Protein AF-A0A1M6DW42-F1 (afdb_monomer)

pLDDT: mean 76.41, std 16.74, range [31.5, 93.94]

Foldseek 3Di:
DDPDDDPVVVVVVVVVVVVVCVLPDP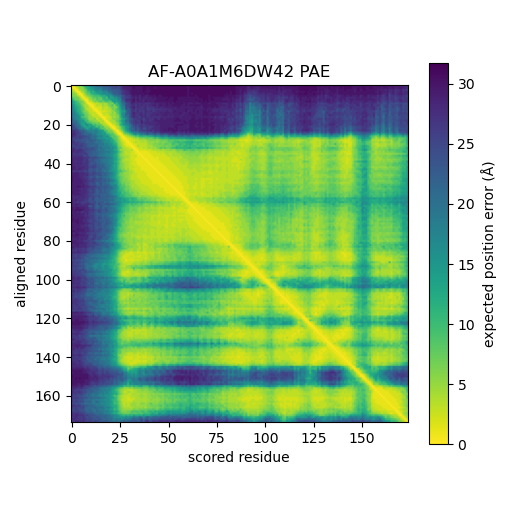WAWFFAPCLVVQLVVVVVVLVVVVVVLVVVCVVDDPVVNVVSVVVNVVVVVLVVLLCSNQAWTWTDDLFWIDTHDPPDPPTAGLQQWDDWAHSDQFQQGWIWIWGDDPNDTDIHIGGGHDPPDDDRPDRPPVVVVSVVSSVVVNVVVD

Solvent-accessible surface area (backbone atoms only — not comparable to full-atom values): 9964 Å² total; per-residue (Å²): 134,91,90,80,87,69,71,67,61,53,57,51,51,50,49,49,52,49,57,58,54,66,66,53,75,69,64,45,69,48,28,31,89,55,45,66,57,52,40,51,54,51,52,51,53,50,52,55,51,49,53,51,53,56,57,48,50,76,75,49,56,74,72,57,33,53,52,53,51,49,54,50,53,51,51,53,51,53,52,61,67,40,31,57,94,58,53,41,42,36,29,36,41,102,62,29,36,32,52,56,48,99,86,43,87,47,67,42,48,35,68,38,49,78,46,79,45,68,53,53,94,46,71,76,41,33,32,36,37,35,30,54,56,94,94,37,86,44,80,46,29,23,33,48,58,61,78,86,88,72,65,85,78,63,72,54,67,70,56,55,51,50,55,52,49,33,52,52,46,49,60,75,74,110

Structure (mmCIF, N/CA/C/O backbone):
data_AF-A0A1M6DW42-F1
#
_entry.id   AF-A0A1M6DW42-F1
#
loop_
_atom_site.group_PDB
_atom_site.id
_atom_site.type_symbol
_atom_site.label_atom_id
_atom_site.label_alt_id
_atom_site.label_comp_id
_atom_site.label_asym_id
_atom_site.label_entity_id
_atom_site.label_seq_id
_atom_site.pdbx_PDB_ins_code
_atom_site.Cartn_x
_atom_site.Cartn_y
_atom_site.Cartn_z
_atom_site.occupancy
_atom_site.B_iso_or_equiv
_atom_site.auth_seq_id
_atom_site.auth_comp_id
_atom_site.auth_asym_id
_atom_site.auth_atom_id
_atom_site.pdbx_PDB_model_num
ATOM 1 N N . MET A 1 1 ? -23.664 12.150 67.716 1.00 42.06 1 MET A N 1
ATOM 2 C CA . MET A 1 1 ? -24.404 12.111 66.434 1.00 42.06 1 MET A CA 1
ATOM 3 C C . MET A 1 1 ? -23.393 12.206 65.287 1.00 42.06 1 MET A C 1
ATOM 5 O O . MET A 1 1 ? -22.723 13.220 65.139 1.00 42.06 1 MET A O 1
ATOM 9 N N . LEU A 1 2 ? -23.161 11.087 64.595 1.00 39.38 2 LEU A N 1
ATOM 10 C CA . LEU A 1 2 ? -22.031 10.837 63.689 1.00 39.38 2 LEU A CA 1
ATOM 11 C C . LEU A 1 2 ? -22.132 11.636 62.378 1.00 39.38 2 LEU A C 1
ATOM 13 O O . LEU A 1 2 ? -22.936 11.320 61.508 1.00 39.38 2 LEU A O 1
ATOM 17 N N . LYS A 1 3 ? -21.260 12.634 62.199 1.00 43.81 3 LYS A N 1
ATOM 18 C CA . LYS A 1 3 ? -21.094 13.384 60.942 1.00 43.81 3 LYS A CA 1
ATOM 19 C C . LYS A 1 3 ? -19.840 12.892 60.207 1.00 43.81 3 LYS A C 1
ATOM 21 O O . LYS A 1 3 ? -18.837 13.589 60.114 1.00 43.81 3 LYS A O 1
ATOM 26 N N . LYS A 1 4 ? -19.872 11.653 59.710 1.00 49.22 4 LYS A N 1
ATOM 27 C CA . LYS A 1 4 ? -18.827 11.074 58.844 1.00 49.22 4 LYS A CA 1
ATOM 28 C C . LYS A 1 4 ? -19.474 10.173 57.791 1.00 49.22 4 LYS A C 1
ATOM 30 O O . LYS A 1 4 ? -19.650 8.997 58.050 1.00 49.22 4 LYS A O 1
ATOM 35 N N . SER A 1 5 ? -19.813 10.715 56.618 1.00 46.09 5 SER A N 1
ATOM 36 C CA . SER A 1 5 ? -19.854 9.956 55.349 1.00 46.09 5 SER A CA 1
ATOM 37 C C . SER A 1 5 ? -20.207 10.872 54.167 1.00 46.09 5 SER A C 1
ATOM 39 O O . SER A 1 5 ? -21.342 10.926 53.711 1.00 46.09 5 SER A O 1
ATOM 41 N N . LYS A 1 6 ? -19.245 11.665 53.680 1.00 49.03 6 LYS A N 1
ATOM 42 C CA . LYS A 1 6 ? -19.350 12.321 52.353 1.00 49.03 6 LYS A CA 1
ATOM 43 C C . LYS A 1 6 ? -18.058 12.277 51.527 1.00 49.03 6 LYS A C 1
ATOM 45 O O . LYS A 1 6 ? -18.100 12.545 50.334 1.00 49.03 6 LYS A O 1
ATOM 50 N N . LYS A 1 7 ? -16.919 11.882 52.116 1.00 49.44 7 LYS A N 1
ATOM 51 C CA . LYS A 1 7 ? -15.632 11.788 51.399 1.00 49.44 7 LYS A CA 1
ATOM 52 C C . LYS A 1 7 ? -15.474 10.506 50.560 1.00 49.44 7 LYS A C 1
ATOM 54 O O . LYS A 1 7 ? -14.769 10.543 49.561 1.00 49.44 7 LYS A O 1
ATOM 59 N N . GLY A 1 8 ? -16.161 9.410 50.909 1.00 46.94 8 GLY A N 1
ATOM 60 C CA . GLY A 1 8 ? -16.061 8.130 50.185 1.00 46.94 8 GLY A CA 1
ATOM 61 C C . GLY A 1 8 ? -16.702 8.144 48.791 1.00 46.94 8 GLY A C 1
ATOM 62 O O . GLY A 1 8 ? -16.108 7.655 47.835 1.00 46.94 8 GLY A O 1
ATOM 63 N N . ASN A 1 9 ? -17.866 8.786 48.641 1.00 51.72 9 ASN A N 1
ATOM 64 C CA . ASN A 1 9 ? -18.572 8.832 47.354 1.00 51.72 9 ASN A CA 1
ATOM 65 C C . ASN A 1 9 ? -17.904 9.750 46.326 1.00 51.72 9 ASN A C 1
ATOM 67 O O . ASN A 1 9 ? -17.965 9.458 45.137 1.00 51.72 9 ASN A O 1
ATOM 71 N N . PHE A 1 10 ? -17.225 10.819 46.754 1.00 53.88 10 PHE A N 1
ATOM 72 C CA . PHE A 1 10 ? -16.537 11.713 45.820 1.00 53.88 10 PHE A CA 1
ATOM 73 C C . PHE A 1 10 ? -15.335 11.026 45.163 1.00 53.88 10 PHE A C 1
ATOM 75 O O . PHE A 1 10 ? -15.146 11.142 43.958 1.00 53.88 10 PHE A O 1
ATOM 82 N N . PHE A 1 11 ? -14.571 10.235 45.924 1.00 53.12 11 PHE A N 1
ATOM 83 C CA . PHE A 1 11 ? -13.454 9.456 45.381 1.00 53.12 11 PHE A CA 1
ATOM 84 C C . PHE A 1 11 ? -13.917 8.350 44.429 1.00 53.12 11 PHE A C 1
ATOM 86 O O . PHE A 1 11 ? -13.243 8.079 43.437 1.00 53.12 11 PHE A O 1
ATOM 93 N N . LEU A 1 12 ? -15.073 7.736 44.700 1.00 54.59 12 LEU A N 1
ATOM 94 C CA . LEU A 1 12 ? -15.659 6.730 43.817 1.00 54.59 12 LEU A CA 1
ATOM 95 C C . LEU A 1 12 ? -16.148 7.356 42.506 1.00 54.59 12 LEU A C 1
ATOM 97 O O . LEU A 1 12 ? -15.822 6.851 41.438 1.00 54.59 12 LEU A O 1
ATOM 101 N N . TYR A 1 13 ? -16.854 8.488 42.576 1.00 50.25 13 TYR A N 1
ATOM 102 C CA . TYR A 1 13 ? -17.290 9.227 41.390 1.00 50.25 13 TYR A CA 1
ATOM 103 C C . TYR A 1 13 ? -16.111 9.760 40.580 1.00 50.25 13 TYR A C 1
ATOM 105 O O . TYR A 1 13 ? -16.123 9.646 39.362 1.00 50.25 13 TYR A O 1
ATOM 113 N N . TYR A 1 14 ? -15.070 10.280 41.234 1.00 51.59 14 TYR A N 1
ATOM 114 C CA . TYR A 1 14 ? -13.873 10.774 40.557 1.00 51.59 14 TYR A CA 1
ATOM 115 C C . TYR A 1 14 ? -13.095 9.635 39.885 1.00 51.59 14 TYR A C 1
ATOM 117 O O . TYR A 1 14 ? -12.688 9.770 38.736 1.00 51.59 14 TYR A O 1
ATOM 125 N N . ASN A 1 15 ? -12.969 8.473 40.538 1.00 51.62 15 ASN A N 1
ATOM 126 C CA . ASN A 1 15 ? -12.364 7.289 39.923 1.00 51.62 15 ASN A CA 1
ATOM 127 C C . ASN A 1 15 ? -13.215 6.706 38.794 1.00 51.62 15 ASN A C 1
ATOM 129 O O . ASN A 1 15 ? -12.655 6.301 37.786 1.00 51.62 15 ASN A O 1
ATOM 133 N N . ILE A 1 16 ? -14.545 6.672 38.916 1.00 54.72 16 ILE A N 1
ATOM 134 C CA . ILE A 1 16 ? -15.428 6.224 37.830 1.00 54.72 16 ILE A CA 1
ATOM 135 C C . ILE A 1 16 ? -15.355 7.211 36.665 1.00 54.72 16 ILE A C 1
ATOM 137 O O . ILE A 1 16 ? -15.199 6.782 35.529 1.00 54.72 16 ILE A O 1
ATOM 141 N N . TYR A 1 17 ? -15.370 8.517 36.927 1.00 43.59 17 TYR A N 1
ATOM 142 C CA . TYR A 1 17 ? -15.242 9.540 35.895 1.00 43.59 17 TYR A CA 1
ATOM 143 C C . TYR A 1 17 ? -13.879 9.465 35.205 1.00 43.59 17 TYR A C 1
ATOM 145 O O . TYR A 1 17 ? -13.838 9.469 33.984 1.00 43.59 17 TYR A O 1
ATOM 153 N N . ILE A 1 18 ? -12.774 9.286 35.941 1.00 48.59 18 ILE A N 1
ATOM 154 C CA . ILE A 1 18 ? -11.440 9.053 35.364 1.00 48.59 18 ILE A CA 1
ATOM 155 C C . ILE A 1 18 ? -11.382 7.723 34.613 1.00 48.59 18 ILE A C 1
ATOM 157 O O . ILE A 1 18 ? -10.779 7.675 33.551 1.00 48.59 18 ILE A O 1
ATOM 161 N N . LYS A 1 19 ? -12.005 6.646 35.097 1.00 35.81 19 LYS A N 1
ATOM 162 C CA . LYS A 1 19 ? -11.995 5.325 34.441 1.00 35.81 19 LYS A CA 1
ATOM 163 C C . LYS A 1 19 ? -12.862 5.296 33.177 1.00 35.81 19 LYS A C 1
ATOM 165 O O . LYS A 1 19 ? -12.533 4.607 32.216 1.00 35.81 19 LYS A O 1
ATOM 170 N N . VAL A 1 20 ? -13.931 6.090 33.146 1.00 42.69 20 VAL A N 1
ATOM 171 C CA . VAL A 1 20 ? -14.768 6.331 31.962 1.00 42.69 20 VAL A CA 1
ATOM 172 C C . VAL A 1 20 ? -14.066 7.296 30.994 1.00 42.69 20 VAL A C 1
ATOM 174 O O . VAL A 1 20 ? -14.056 7.032 29.796 1.00 42.69 20 VAL A O 1
ATOM 177 N N . ASN A 1 21 ? -13.376 8.335 31.489 1.00 31.50 21 ASN A N 1
ATOM 178 C CA . ASN A 1 21 ? -12.568 9.245 30.664 1.00 31.50 21 ASN A CA 1
ATOM 179 C C . ASN A 1 21 ? -11.252 8.633 30.176 1.00 31.50 21 ASN A C 1
ATOM 181 O O . ASN A 1 21 ? -10.753 9.046 29.147 1.00 31.50 21 ASN A O 1
ATOM 185 N N . THR A 1 22 ? -10.654 7.656 30.847 1.00 38.50 22 THR A N 1
ATOM 186 C CA . THR A 1 22 ? -9.449 6.968 30.333 1.00 38.50 22 THR A CA 1
ATOM 187 C C . THR A 1 22 ? -9.800 5.925 29.279 1.00 38.50 22 THR A C 1
ATOM 189 O O . THR A 1 22 ? -8.942 5.537 28.493 1.00 38.50 22 THR A O 1
ATOM 192 N N . LYS A 1 23 ? -11.086 5.565 29.168 1.00 37.56 23 LYS A N 1
ATOM 193 C CA . LYS A 1 23 ? -11.661 4.916 27.985 1.00 37.56 23 LYS A CA 1
ATOM 194 C C . LYS A 1 23 ? -11.946 5.914 26.843 1.00 37.56 23 LYS A C 1
ATOM 196 O O . LYS A 1 23 ? -12.562 5.544 25.847 1.00 37.56 23 LYS A O 1
ATOM 201 N N . LEU A 1 24 ? -11.507 7.180 26.948 1.00 41.50 24 LEU A N 1
ATOM 202 C CA . LEU A 1 24 ? -11.436 8.094 25.805 1.00 41.50 24 LEU A CA 1
ATOM 203 C C . LEU A 1 24 ? -10.306 7.672 24.865 1.00 41.50 24 LEU A C 1
ATOM 205 O O . LEU A 1 24 ? -9.131 7.901 25.141 1.00 41.50 24 LEU A O 1
ATOM 209 N N . LYS A 1 25 ? -10.713 7.192 23.687 1.00 51.16 25 LYS A N 1
ATOM 210 C CA . LYS A 1 25 ? -10.255 7.697 22.379 1.00 51.16 25 LYS A CA 1
ATOM 211 C C . LYS A 1 25 ? -8.747 7.937 22.251 1.00 51.16 25 LYS A C 1
ATOM 213 O O . LYS A 1 25 ? -8.321 8.974 21.735 1.00 51.16 25 LYS A O 1
ATOM 218 N N . MET A 1 26 ? -7.914 6.984 22.654 1.00 58.72 26 MET A N 1
ATOM 219 C CA . MET A 1 26 ? -6.517 7.044 22.245 1.00 58.72 26 MET A CA 1
ATOM 220 C C . MET A 1 26 ? -6.448 6.587 20.787 1.00 58.72 26 MET A C 1
ATOM 222 O O . MET A 1 26 ? -6.430 5.397 20.496 1.00 58.72 26 MET A O 1
ATOM 226 N N . ASN A 1 27 ? -6.484 7.550 19.863 1.00 69.31 27 ASN A N 1
ATOM 227 C CA . ASN A 1 27 ? -6.355 7.286 18.433 1.00 69.31 27 ASN A CA 1
ATOM 228 C C . ASN A 1 27 ? -4.969 6.675 18.168 1.00 69.31 27 ASN A C 1
ATOM 230 O O . ASN A 1 27 ? -3.955 7.378 18.186 1.00 69.31 27 ASN A O 1
ATOM 234 N N . ARG A 1 28 ? -4.915 5.364 17.928 1.00 80.06 28 ARG A N 1
ATOM 235 C CA . ARG A 1 28 ? -3.681 4.632 17.642 1.00 80.06 28 ARG A CA 1
ATOM 236 C C . ARG A 1 28 ? -3.292 4.879 16.193 1.00 80.06 28 ARG A C 1
ATOM 238 O O . ARG A 1 28 ? -4.031 4.532 15.275 1.00 80.06 28 ARG A O 1
ATOM 245 N N . LYS A 1 29 ? -2.133 5.500 15.964 1.00 82.75 29 LYS A N 1
ATOM 246 C CA . LYS A 1 29 ? -1.598 5.676 14.609 1.00 82.75 29 LYS A CA 1
ATOM 247 C C . LYS A 1 29 ? -1.048 4.345 14.101 1.00 82.75 29 LYS A C 1
ATOM 249 O O . LYS A 1 29 ? -0.061 3.856 14.648 1.00 82.75 29 LYS A O 1
ATOM 254 N N . ILE A 1 30 ? -1.649 3.805 13.043 1.00 83.19 30 ILE A N 1
ATOM 255 C CA . ILE A 1 30 ? -1.177 2.573 12.388 1.00 83.19 30 ILE A CA 1
ATOM 256 C C . ILE A 1 30 ? -0.338 2.829 11.156 1.00 83.19 30 ILE A C 1
ATOM 258 O O . ILE A 1 30 ? 0.417 1.954 10.753 1.00 83.19 30 ILE A O 1
ATOM 262 N N . SER A 1 31 ? -0.464 4.004 10.546 1.00 83.06 31 SER A N 1
ATOM 263 C CA . SER A 1 31 ? 0.391 4.371 9.426 1.00 83.06 31 SER A CA 1
ATOM 264 C C . SER A 1 31 ? 1.770 4.815 9.904 1.00 83.06 31 SER A C 1
ATOM 266 O O . SER A 1 31 ? 1.868 5.550 10.889 1.00 83.06 31 SER A O 1
ATOM 268 N N . SER A 1 32 ? 2.814 4.476 9.160 1.00 83.75 32 SER A N 1
ATOM 269 C CA . SER A 1 32 ? 4.173 4.937 9.428 1.00 83.75 32 SER A CA 1
ATOM 270 C C . SER A 1 32 ? 4.340 6.451 9.227 1.00 83.75 32 SER A C 1
ATOM 272 O O . SER A 1 32 ? 3.797 7.034 8.284 1.00 83.75 32 SER A O 1
ATOM 274 N N . ASP A 1 33 ? 5.135 7.099 10.081 1.00 82.19 33 ASP A N 1
ATOM 275 C CA . ASP A 1 33 ? 5.512 8.513 9.932 1.00 82.19 33 ASP A CA 1
ATOM 276 C C . ASP A 1 33 ? 6.382 8.753 8.692 1.00 82.19 33 ASP A C 1
ATOM 278 O O . ASP A 1 33 ? 6.312 9.817 8.077 1.00 82.19 33 ASP A O 1
ATOM 282 N N . ILE A 1 34 ? 7.125 7.732 8.254 1.00 82.62 34 ILE A N 1
ATOM 283 C CA . ILE A 1 34 ? 7.990 7.834 7.078 1.00 82.62 34 ILE A CA 1
ATOM 284 C C . ILE A 1 34 ? 7.240 7.652 5.754 1.00 82.62 34 ILE A C 1
ATOM 286 O O . ILE A 1 34 ? 7.875 7.656 4.707 1.00 82.62 34 ILE A O 1
ATOM 290 N N . THR A 1 35 ? 5.906 7.518 5.764 1.00 84.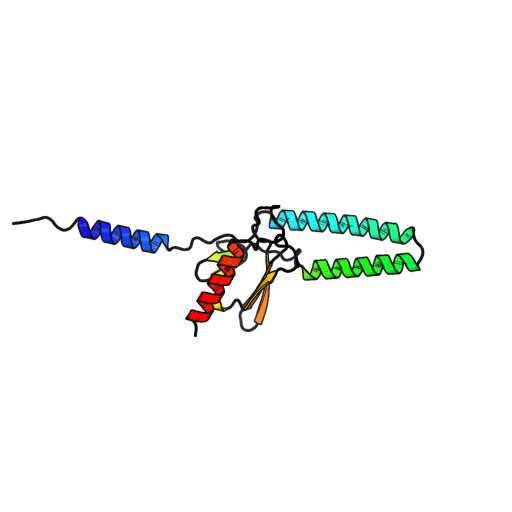38 35 THR A N 1
ATOM 291 C CA . THR A 1 35 ? 5.095 7.260 4.556 1.00 84.38 35 THR A CA 1
ATOM 292 C C . THR A 1 35 ? 5.455 8.202 3.404 1.00 84.38 35 THR A C 1
ATOM 294 O O . THR A 1 35 ? 5.711 7.745 2.294 1.00 84.38 35 THR A O 1
ATOM 297 N N . ARG A 1 36 ? 5.552 9.513 3.665 1.00 83.69 36 ARG A N 1
ATOM 298 C CA . ARG A 1 36 ? 5.889 10.503 2.628 1.00 83.69 36 ARG A CA 1
ATOM 299 C C . ARG A 1 36 ? 7.325 10.345 2.115 1.00 83.69 36 ARG A C 1
ATOM 301 O O . ARG A 1 36 ? 7.556 10.460 0.917 1.00 83.69 36 ARG A O 1
ATOM 308 N N . ILE A 1 37 ? 8.272 10.060 3.009 1.00 85.88 37 ILE A N 1
ATOM 309 C CA . ILE A 1 37 ? 9.682 9.830 2.657 1.00 85.88 37 ILE A CA 1
ATOM 310 C C . ILE A 1 37 ? 9.801 8.566 1.801 1.00 85.88 37 ILE A C 1
ATOM 312 O O . ILE A 1 37 ? 10.442 8.596 0.757 1.00 85.88 37 ILE A O 1
ATOM 316 N N . PHE A 1 38 ? 9.121 7.486 2.192 1.00 85.06 38 PHE A N 1
ATOM 317 C CA . PHE A 1 38 ? 9.063 6.232 1.447 1.00 85.06 38 PHE A CA 1
ATOM 318 C C . PHE A 1 38 ? 8.502 6.434 0.033 1.00 85.06 38 PHE A C 1
ATOM 320 O O . PHE A 1 38 ? 9.100 5.966 -0.933 1.00 85.06 38 PHE A O 1
ATOM 327 N N . GLN A 1 39 ? 7.403 7.186 -0.106 1.00 86.69 39 GLN A N 1
ATOM 328 C CA . GLN A 1 39 ? 6.833 7.521 -1.415 1.00 86.69 39 GLN A CA 1
ATOM 329 C C . GLN A 1 39 ? 7.831 8.255 -2.307 1.00 86.69 39 GLN A C 1
ATOM 331 O O . GLN A 1 39 ? 8.018 7.868 -3.457 1.00 86.69 39 GLN A O 1
ATOM 336 N N . ILE A 1 40 ? 8.483 9.294 -1.780 1.00 86.88 40 ILE A N 1
ATOM 337 C CA . ILE A 1 40 ? 9.464 10.081 -2.536 1.00 86.88 40 ILE A CA 1
ATOM 338 C C . ILE A 1 40 ? 10.654 9.202 -2.929 1.00 86.88 40 ILE A C 1
ATOM 340 O O . ILE A 1 40 ? 11.023 9.167 -4.100 1.00 86.88 40 ILE A O 1
ATOM 344 N N . ALA A 1 41 ? 11.218 8.450 -1.982 1.00 88.19 41 ALA A N 1
ATOM 345 C CA . ALA A 1 41 ? 12.362 7.579 -2.228 1.00 88.19 41 ALA A CA 1
ATOM 346 C C . ALA A 1 41 ? 12.063 6.532 -3.310 1.00 88.19 41 ALA A C 1
ATOM 348 O O . ALA A 1 41 ? 12.888 6.298 -4.194 1.00 88.19 41 ALA A O 1
ATOM 349 N N . LEU A 1 42 ? 10.874 5.926 -3.273 1.00 87.25 42 LEU A N 1
ATOM 350 C CA . LEU A 1 42 ? 10.472 4.924 -4.252 1.00 87.25 42 LEU A CA 1
ATOM 351 C C . LEU A 1 42 ? 10.215 5.541 -5.632 1.00 87.25 42 LEU A C 1
ATOM 353 O O . LEU A 1 42 ? 10.651 4.974 -6.631 1.00 87.25 42 LEU A O 1
ATOM 357 N N . MET A 1 43 ? 9.590 6.722 -5.697 1.00 87.12 43 MET A N 1
ATOM 358 C CA . MET A 1 43 ? 9.396 7.451 -6.958 1.00 87.12 43 MET A CA 1
ATOM 359 C C . MET A 1 43 ? 10.729 7.838 -7.602 1.00 87.12 43 MET A C 1
ATOM 361 O O . MET A 1 43 ? 10.914 7.618 -8.795 1.00 87.12 43 MET A O 1
ATOM 365 N N . VAL A 1 44 ? 11.684 8.349 -6.820 1.00 90.44 44 VAL A N 1
ATOM 366 C CA . VAL A 1 44 ? 13.024 8.696 -7.320 1.00 90.44 44 VAL A CA 1
ATOM 367 C C . VAL A 1 44 ? 13.747 7.455 -7.842 1.00 90.44 44 VAL A C 1
ATOM 369 O O . VAL A 1 44 ? 14.255 7.474 -8.962 1.00 90.44 44 VAL A O 1
ATOM 372 N N . LYS A 1 45 ? 13.740 6.347 -7.085 1.00 90.19 45 LYS A N 1
ATOM 373 C CA . LYS A 1 45 ? 14.329 5.077 -7.542 1.00 90.19 45 LYS A CA 1
ATOM 374 C C . LYS A 1 45 ? 13.689 4.579 -8.837 1.00 90.19 45 LYS A C 1
ATOM 376 O O . LYS A 1 45 ? 14.400 4.119 -9.725 1.00 90.19 45 LYS A O 1
ATOM 381 N N . PHE A 1 46 ? 12.369 4.691 -8.955 1.00 89.12 46 PHE A N 1
ATOM 382 C CA . PHE A 1 46 ? 11.652 4.282 -10.155 1.00 89.12 46 PHE A CA 1
ATOM 383 C C . PHE A 1 46 ? 12.027 5.138 -11.372 1.00 89.12 46 PHE A C 1
ATOM 385 O O . PHE A 1 46 ? 12.289 4.589 -12.438 1.00 89.12 46 PHE A O 1
ATOM 392 N N . ILE A 1 47 ? 12.128 6.461 -11.218 1.00 90.44 47 ILE A N 1
ATOM 393 C CA . ILE A 1 47 ? 12.562 7.365 -12.296 1.00 90.44 47 ILE A CA 1
ATOM 394 C C . ILE A 1 47 ? 13.980 7.015 -12.760 1.00 90.44 47 ILE A C 1
ATOM 396 O O . ILE A 1 47 ? 14.206 6.869 -13.958 1.00 90.44 47 ILE A O 1
ATOM 400 N N . ILE A 1 48 ? 14.918 6.814 -11.830 1.00 93.69 48 ILE A N 1
ATOM 401 C CA . ILE A 1 48 ? 16.298 6.431 -12.170 1.00 93.69 48 ILE A CA 1
ATOM 402 C C . ILE A 1 48 ? 16.311 5.105 -12.941 1.00 93.69 48 ILE A C 1
ATOM 404 O O . ILE A 1 48 ? 16.943 5.011 -13.991 1.00 93.69 48 ILE A O 1
ATOM 408 N N . LEU A 1 49 ? 15.567 4.100 -12.468 1.00 92.19 49 LEU A N 1
ATOM 409 C CA . LEU A 1 49 ? 15.452 2.814 -13.156 1.00 92.19 49 LEU A CA 1
ATOM 410 C C . LEU A 1 49 ? 14.836 2.966 -14.557 1.00 92.19 49 LEU A C 1
ATOM 412 O O . LEU A 1 49 ? 15.288 2.311 -15.491 1.00 92.19 49 LEU A O 1
ATOM 416 N N . SER A 1 50 ? 13.861 3.866 -14.714 1.00 91.75 50 SER A N 1
ATOM 417 C CA . SER A 1 50 ? 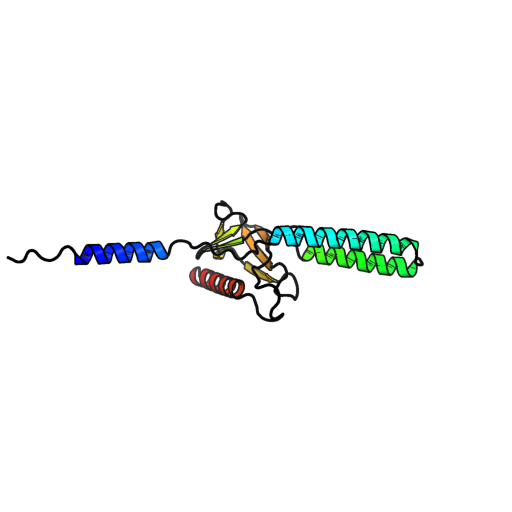13.224 4.172 -16.006 1.00 91.75 50 SER A CA 1
ATOM 418 C C . SER A 1 50 ? 14.241 4.690 -17.013 1.00 91.75 50 SER A C 1
ATOM 420 O O . SER A 1 50 ? 14.259 4.253 -18.159 1.00 91.75 50 SER A O 1
ATOM 422 N N . ILE A 1 51 ? 15.100 5.612 -16.570 1.00 93.94 51 ILE A N 1
ATOM 423 C CA . ILE A 1 51 ? 16.149 6.210 -17.397 1.00 93.94 51 ILE A CA 1
ATOM 424 C C . ILE A 1 51 ? 17.153 5.137 -17.824 1.00 93.94 51 ILE A C 1
ATOM 426 O O . ILE A 1 51 ? 17.491 5.058 -19.000 1.00 93.94 51 ILE A O 1
ATOM 430 N N . VAL A 1 52 ? 17.586 4.277 -16.896 1.00 92.38 52 VAL A N 1
ATOM 431 C CA . VAL A 1 52 ? 18.509 3.174 -17.207 1.00 92.38 52 VAL A CA 1
ATOM 432 C C . VAL A 1 52 ? 17.901 2.230 -18.241 1.00 92.38 52 VAL A C 1
ATOM 434 O O . VAL A 1 52 ? 18.547 1.935 -19.241 1.00 92.38 52 VAL A O 1
ATOM 437 N N . VAL A 1 53 ? 16.652 1.795 -18.045 1.00 91.88 53 VAL A N 1
ATOM 438 C CA . VAL A 1 53 ? 15.958 0.932 -19.013 1.00 91.88 53 VAL A CA 1
ATOM 439 C C . VAL A 1 53 ? 15.868 1.613 -20.373 1.00 91.88 53 VAL A C 1
ATOM 441 O O . VAL A 1 53 ? 16.174 0.981 -21.377 1.00 91.88 53 VAL A O 1
ATOM 444 N N . PHE A 1 54 ? 15.526 2.901 -20.415 1.00 91.25 54 PHE A N 1
ATOM 445 C CA . PHE A 1 54 ? 15.446 3.653 -21.663 1.00 91.25 54 PHE A CA 1
ATOM 446 C C . PHE A 1 54 ? 16.791 3.723 -22.397 1.00 91.25 54 PHE A C 1
ATOM 448 O O . PHE A 1 54 ? 16.824 3.509 -23.602 1.00 91.25 54 PHE A O 1
ATOM 455 N N . ILE A 1 55 ? 17.900 3.948 -21.684 1.00 92.31 55 ILE A N 1
ATOM 456 C CA . ILE A 1 55 ? 19.249 3.930 -22.272 1.00 92.31 55 ILE A CA 1
ATOM 457 C C . ILE A 1 55 ? 19.577 2.543 -22.838 1.00 92.31 55 ILE A C 1
ATOM 459 O O . ILE A 1 55 ? 20.081 2.443 -23.956 1.00 92.31 55 ILE A O 1
ATOM 463 N N . LEU A 1 56 ? 19.255 1.469 -22.108 1.00 91.12 56 LEU A N 1
ATOM 464 C CA . LEU A 1 56 ? 19.511 0.096 -22.559 1.00 91.12 56 LEU A CA 1
ATOM 465 C C . LEU A 1 56 ? 18.753 -0.249 -23.851 1.00 91.12 56 LEU A C 1
ATOM 467 O O . LEU A 1 56 ? 19.274 -1.018 -24.656 1.00 91.12 56 LEU A O 1
ATOM 471 N N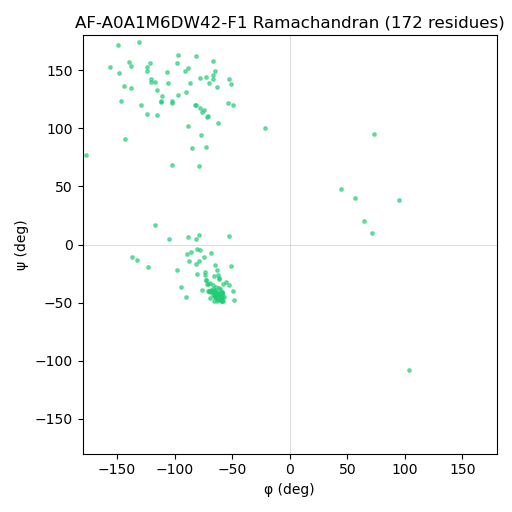 . LEU A 1 57 ? 17.587 0.362 -24.099 1.00 90.06 57 LEU A N 1
ATOM 472 C CA . LEU A 1 57 ? 16.839 0.164 -25.348 1.00 90.06 57 LEU A CA 1
ATOM 473 C C . LEU A 1 57 ? 17.595 0.648 -26.600 1.00 90.06 57 LEU A C 1
ATOM 475 O O . LEU A 1 57 ? 17.296 0.185 -27.695 1.00 90.06 57 LEU A O 1
ATOM 479 N N . PHE A 1 58 ? 18.568 1.555 -26.472 1.00 89.44 58 PHE A N 1
ATOM 480 C CA . PHE A 1 58 ? 19.389 2.004 -27.609 1.00 89.44 58 PHE A CA 1
ATOM 481 C C . PHE A 1 58 ? 20.623 1.132 -27.850 1.00 89.44 58 PHE A C 1
ATOM 483 O O . PHE A 1 58 ? 21.257 1.257 -28.894 1.00 89.44 58 PHE A O 1
ATOM 490 N N . ILE A 1 59 ? 20.985 0.283 -26.887 1.00 91.44 59 ILE A N 1
ATOM 491 C CA . ILE A 1 59 ? 22.206 -0.529 -26.934 1.00 91.44 59 ILE A CA 1
ATOM 492 C C . ILE A 1 59 ? 21.914 -1.921 -27.504 1.00 91.44 59 ILE A C 1
ATOM 494 O O . ILE A 1 59 ? 22.746 -2.476 -28.217 1.00 91.44 59 ILE A O 1
ATOM 498 N N . PHE A 1 60 ? 20.753 -2.496 -27.184 1.00 92.44 60 PHE A N 1
ATOM 499 C CA . PHE A 1 60 ? 20.427 -3.874 -27.545 1.00 92.44 60 PHE A CA 1
ATOM 500 C C . PHE A 1 60 ? 19.582 -4.002 -28.817 1.00 92.44 60 PHE A C 1
ATOM 502 O O . PHE A 1 60 ? 18.918 -3.067 -29.264 1.00 92.44 60 PHE A O 1
ATOM 509 N N . ASP A 1 61 ? 19.571 -5.219 -29.366 1.00 92.81 61 ASP A N 1
ATOM 510 C CA . ASP A 1 61 ? 18.752 -5.590 -30.515 1.00 92.81 61 ASP A CA 1
ATOM 511 C C . ASP A 1 61 ? 17.249 -5.577 -30.204 1.00 92.81 61 ASP A C 1
ATOM 513 O O . ASP A 1 61 ? 16.805 -5.802 -29.073 1.00 92.81 61 ASP A O 1
ATOM 517 N N . LEU A 1 62 ? 16.438 -5.443 -31.259 1.00 89.94 62 LEU A N 1
ATOM 518 C CA . LEU A 1 62 ? 14.973 -5.363 -31.192 1.00 89.94 62 LEU A CA 1
ATOM 519 C C . LEU A 1 62 ? 14.326 -6.464 -30.329 1.00 89.94 62 LEU A C 1
ATOM 521 O O . LEU A 1 62 ? 13.390 -6.189 -29.579 1.00 89.94 62 LEU A O 1
ATOM 525 N N . LYS A 1 63 ? 14.823 -7.708 -30.409 1.00 92.81 63 LYS A N 1
ATOM 526 C CA . LYS A 1 63 ? 14.287 -8.842 -29.633 1.00 92.81 63 LYS A CA 1
ATOM 527 C C . LYS A 1 63 ? 14.480 -8.648 -28.126 1.00 92.81 63 LYS A C 1
ATOM 529 O O . LYS A 1 63 ? 13.548 -8.872 -27.359 1.00 92.81 63 LYS A O 1
ATOM 534 N N . ILE A 1 64 ? 15.671 -8.216 -27.711 1.00 92.81 64 ILE A N 1
ATOM 535 C CA . ILE A 1 64 ? 15.997 -7.962 -26.301 1.00 92.81 64 ILE A CA 1
ATOM 536 C C . ILE A 1 64 ? 15.218 -6.740 -25.810 1.00 92.81 64 ILE A C 1
ATOM 538 O O . ILE A 1 64 ? 14.638 -6.778 -24.726 1.00 92.81 64 ILE A O 1
ATOM 542 N N . ASN A 1 65 ? 15.114 -5.700 -26.637 1.00 92.75 65 ASN A N 1
ATOM 543 C CA . ASN A 1 65 ? 14.339 -4.500 -26.324 1.00 92.75 65 ASN A CA 1
ATOM 544 C C . ASN A 1 65 ? 12.865 -4.804 -26.063 1.00 92.75 65 ASN A C 1
ATOM 546 O O . ASN A 1 65 ? 12.290 -4.263 -25.120 1.00 92.75 65 ASN A O 1
ATOM 550 N N . LEU A 1 66 ? 12.260 -5.703 -26.846 1.00 91.62 66 LEU A N 1
ATOM 551 C CA . LEU A 1 66 ? 10.876 -6.124 -26.639 1.00 91.62 66 LEU A CA 1
ATOM 552 C C . LEU A 1 66 ? 10.686 -6.779 -25.259 1.00 91.62 66 LEU A C 1
ATOM 554 O O . LEU A 1 66 ? 9.724 -6.474 -24.555 1.00 91.62 66 LEU A O 1
ATOM 558 N N . ILE A 1 67 ? 11.628 -7.639 -24.854 1.00 92.69 67 ILE A N 1
ATOM 559 C CA . ILE A 1 67 ? 11.616 -8.302 -23.541 1.00 92.69 67 ILE A CA 1
ATOM 560 C C . ILE A 1 67 ? 11.796 -7.272 -22.422 1.00 92.69 67 ILE A C 1
ATOM 562 O O . ILE A 1 67 ? 11.015 -7.256 -21.471 1.00 92.69 67 ILE A O 1
ATOM 566 N N . LEU A 1 68 ? 12.784 -6.380 -22.542 1.00 91.88 68 LEU A N 1
ATOM 567 C CA . LEU A 1 68 ? 13.037 -5.319 -21.563 1.00 91.88 68 LEU A CA 1
ATOM 568 C C . LEU A 1 68 ? 11.817 -4.409 -21.394 1.00 91.88 68 LEU A C 1
ATOM 570 O O . LEU A 1 68 ? 11.424 -4.106 -20.268 1.00 91.88 68 LEU A O 1
ATOM 574 N N . PHE A 1 69 ? 11.178 -4.026 -22.499 1.00 90.06 69 PHE A N 1
ATOM 575 C CA . PHE A 1 69 ? 9.980 -3.196 -22.483 1.00 90.06 69 PHE A CA 1
ATOM 576 C C . PHE A 1 69 ? 8.778 -3.917 -21.857 1.00 90.06 69 PHE A C 1
ATOM 578 O O . PHE A 1 69 ? 8.046 -3.323 -21.064 1.00 90.06 69 PHE A O 1
ATOM 585 N N . ALA A 1 70 ? 8.594 -5.210 -22.137 1.00 92.94 70 ALA A N 1
ATOM 586 C CA . ALA A 1 70 ? 7.554 -6.011 -21.495 1.00 92.94 70 ALA A CA 1
ATOM 587 C C . ALA A 1 70 ? 7.771 -6.111 -19.974 1.00 92.94 70 ALA A C 1
ATOM 589 O O . ALA A 1 70 ? 6.848 -5.849 -19.200 1.00 92.94 70 ALA A O 1
ATOM 590 N N . CYS A 1 71 ? 8.998 -6.407 -19.532 1.00 91.56 71 CYS A N 1
ATOM 591 C CA . CYS A 1 71 ? 9.365 -6.423 -18.112 1.00 91.56 71 CYS A CA 1
ATOM 592 C C . CYS A 1 71 ? 9.120 -5.062 -17.447 1.00 91.56 71 CYS A C 1
ATOM 594 O O . CYS A 1 71 ? 8.590 -4.989 -16.336 1.00 91.56 71 CYS A O 1
ATOM 596 N N . TRP A 1 72 ? 9.454 -3.980 -18.148 1.00 91.25 72 TRP A N 1
ATOM 597 C CA . TRP A 1 72 ? 9.221 -2.616 -17.693 1.00 91.25 72 TRP A CA 1
ATOM 598 C C . TRP A 1 72 ? 7.729 -2.313 -17.479 1.00 91.25 72 TRP A C 1
ATOM 600 O O . TRP A 1 72 ? 7.337 -1.816 -16.419 1.00 91.25 72 TRP A O 1
ATOM 610 N N . LEU A 1 73 ? 6.875 -2.680 -18.441 1.00 91.81 73 LEU A N 1
ATOM 611 C CA . LEU A 1 73 ? 5.420 -2.532 -18.335 1.00 91.81 73 LEU A CA 1
ATOM 612 C C . LEU A 1 73 ? 4.827 -3.347 -17.180 1.00 91.81 73 LEU A C 1
ATOM 614 O O . LEU A 1 73 ? 3.975 -2.840 -16.444 1.00 91.81 73 LEU A O 1
ATOM 618 N N . ILE A 1 74 ? 5.295 -4.583 -16.981 1.00 91.25 74 ILE A N 1
ATOM 619 C CA . ILE A 1 74 ? 4.888 -5.415 -15.840 1.00 91.25 74 ILE A CA 1
ATOM 620 C C . ILE A 1 74 ? 5.268 -4.720 -14.527 1.00 91.25 74 ILE A C 1
ATOM 622 O O . ILE A 1 74 ? 4.433 -4.614 -13.627 1.00 91.25 74 ILE A O 1
ATOM 626 N N . GLY A 1 75 ? 6.484 -4.172 -14.433 1.00 86.94 75 GLY A N 1
ATOM 627 C CA . GLY A 1 75 ? 6.936 -3.404 -13.271 1.00 86.94 75 GLY A CA 1
ATOM 628 C C . GLY A 1 75 ? 6.029 -2.208 -12.955 1.00 86.94 75 GLY A C 1
ATOM 629 O O . GLY A 1 75 ? 5.621 -2.026 -11.806 1.00 86.94 75 GLY A O 1
ATOM 630 N N . ILE A 1 76 ? 5.632 -1.437 -13.975 1.00 87.31 76 ILE A N 1
ATOM 631 C CA . ILE A 1 76 ? 4.671 -0.328 -13.827 1.00 87.31 76 ILE A CA 1
ATOM 632 C C . ILE A 1 76 ? 3.331 -0.831 -13.284 1.00 87.31 76 ILE A C 1
ATOM 634 O O . ILE A 1 76 ? 2.748 -0.219 -12.381 1.00 87.31 76 ILE A O 1
ATOM 638 N N . PHE A 1 77 ? 2.829 -1.943 -13.823 1.00 87.81 77 PHE A N 1
ATOM 639 C CA . 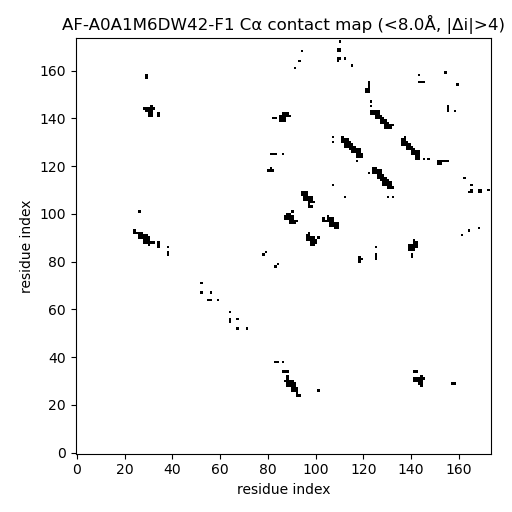PHE A 1 77 ? 1.557 -2.509 -13.391 1.00 87.81 77 PHE A CA 1
ATOM 640 C C . PHE A 1 77 ? 1.604 -2.945 -11.923 1.00 87.81 77 PHE A C 1
ATOM 642 O O . PHE A 1 77 ? 0.704 -2.604 -11.154 1.00 87.81 77 PHE A O 1
ATOM 649 N N . VAL A 1 78 ? 2.682 -3.616 -11.507 1.00 85.00 78 VAL A N 1
ATOM 650 C CA . VAL A 1 78 ? 2.901 -4.021 -10.111 1.00 85.00 78 VAL A CA 1
ATOM 651 C C . VAL A 1 78 ? 2.908 -2.803 -9.183 1.00 85.00 78 VAL A C 1
ATOM 653 O O . VAL A 1 78 ? 2.165 -2.774 -8.200 1.00 85.00 78 VAL A O 1
ATOM 656 N N . LEU A 1 79 ? 3.657 -1.750 -9.526 1.00 82.25 79 LEU A N 1
ATOM 657 C CA . LEU A 1 79 ? 3.710 -0.518 -8.730 1.00 82.25 79 LEU A CA 1
ATOM 658 C C . LEU A 1 79 ? 2.345 0.162 -8.597 1.00 82.25 79 LEU A C 1
ATOM 660 O O . LEU A 1 79 ? 1.993 0.662 -7.522 1.00 82.25 79 LEU A O 1
ATOM 664 N N . ARG A 1 80 ? 1.546 0.155 -9.670 1.00 83.62 80 ARG A N 1
ATOM 665 C CA . ARG A 1 80 ? 0.178 0.683 -9.648 1.00 83.62 80 ARG A CA 1
ATOM 666 C C . ARG A 1 80 ? -0.709 -0.108 -8.689 1.00 83.62 80 ARG A C 1
ATOM 668 O O . ARG A 1 80 ? -1.473 0.508 -7.944 1.00 83.62 80 ARG A O 1
ATOM 675 N N . GLN A 1 81 ? -0.609 -1.436 -8.690 1.00 81.94 81 GLN A N 1
ATOM 676 C CA . GLN A 1 81 ? -1.429 -2.295 -7.830 1.00 81.94 81 GLN A CA 1
ATOM 677 C C . GLN A 1 81 ? -1.067 -2.180 -6.347 1.00 81.94 81 GLN A C 1
ATOM 679 O O . GLN A 1 81 ? -1.958 -2.209 -5.494 1.00 81.94 81 GLN A O 1
ATOM 684 N N . MET A 1 82 ? 0.213 -1.953 -6.040 1.00 81.62 82 MET A N 1
ATOM 685 C CA . MET A 1 82 ? 0.682 -1.716 -4.671 1.00 81.62 82 MET A CA 1
ATOM 686 C C . MET A 1 82 ? 0.133 -0.416 -4.056 1.00 81.62 82 MET A C 1
ATOM 688 O O . MET A 1 82 ? 0.179 -0.239 -2.841 1.00 81.62 82 MET A O 1
ATOM 692 N N . GLY A 1 83 ? -0.378 0.520 -4.866 1.00 81.25 83 GLY A N 1
ATOM 693 C CA . GLY A 1 83 ? -0.978 1.762 -4.369 1.00 81.25 83 GLY A CA 1
ATOM 694 C C . GLY A 1 83 ? 0.004 2.684 -3.637 1.00 81.25 83 GLY A C 1
ATOM 695 O O . GLY A 1 83 ? -0.426 3.563 -2.889 1.00 81.25 83 GLY A O 1
ATOM 696 N N . ILE A 1 84 ? 1.314 2.521 -3.866 1.00 81.75 84 ILE A N 1
ATOM 697 C CA . ILE A 1 84 ? 2.385 3.268 -3.181 1.00 81.75 84 ILE A CA 1
ATOM 698 C C . ILE A 1 84 ? 2.230 4.778 -3.387 1.00 81.75 84 ILE A C 1
ATOM 700 O O . ILE A 1 84 ? 2.479 5.567 -2.484 1.00 81.75 84 ILE A O 1
ATOM 704 N N . THR A 1 85 ? 1.735 5.214 -4.539 1.00 79.81 85 THR A N 1
ATOM 705 C CA . THR A 1 85 ? 1.507 6.640 -4.822 1.00 79.81 85 THR A CA 1
ATOM 706 C C . THR A 1 85 ? 0.291 7.225 -4.097 1.00 79.81 85 THR A C 1
ATOM 708 O O . THR A 1 85 ? 0.114 8.439 -4.071 1.00 79.81 85 THR A O 1
ATOM 711 N N . LYS A 1 86 ? -0.551 6.383 -3.486 1.00 84.69 86 LYS A N 1
ATOM 712 C CA . LYS A 1 86 ? -1.832 6.757 -2.863 1.00 84.69 86 LYS A CA 1
ATOM 713 C C . LYS A 1 86 ? -1.869 6.494 -1.356 1.00 84.69 86 LYS A C 1
ATOM 715 O O . LYS A 1 86 ? -2.956 6.446 -0.777 1.00 84.69 86 LYS A O 1
ATOM 720 N N . LEU A 1 87 ? -0.708 6.312 -0.724 1.00 87.38 87 LEU A N 1
ATOM 721 C CA . LEU A 1 87 ? -0.624 6.060 0.713 1.00 87.38 87 LEU A CA 1
ATOM 722 C C . LEU A 1 87 ? -1.162 7.253 1.496 1.00 87.38 87 LEU A C 1
ATOM 724 O O . LEU A 1 87 ? -0.840 8.407 1.209 1.00 87.38 87 LEU A O 1
ATOM 728 N N . LYS A 1 88 ? -1.974 6.957 2.506 1.00 87.44 88 LYS A N 1
ATOM 729 C CA . LYS A 1 88 ? -2.497 7.941 3.448 1.00 87.44 88 LYS A CA 1
ATOM 730 C C . LYS A 1 88 ? -2.092 7.574 4.866 1.00 87.44 88 LYS A C 1
ATOM 732 O O . LYS A 1 88 ? -1.858 6.412 5.190 1.00 87.44 88 LYS A O 1
ATOM 737 N N . SER A 1 89 ? -2.064 8.587 5.720 1.00 87.00 89 SER A N 1
ATOM 738 C CA . SER A 1 89 ? -1.978 8.392 7.162 1.00 87.00 89 SER A CA 1
ATOM 739 C C . SER A 1 89 ? -3.294 7.822 7.687 1.00 87.00 89 SER A C 1
ATOM 741 O O . SER A 1 89 ? -4.367 8.249 7.258 1.00 87.00 89 SER A O 1
ATOM 743 N N . VAL A 1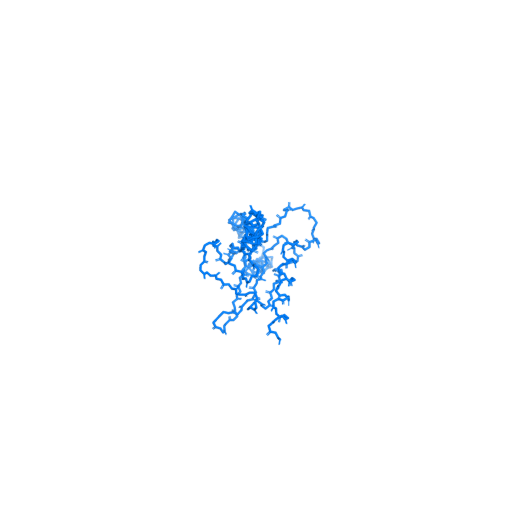 90 ? -3.217 6.865 8.604 1.00 87.31 90 VAL A N 1
ATOM 744 C CA . VAL A 1 90 ? -4.379 6.163 9.154 1.00 87.31 90 VAL A CA 1
ATOM 745 C C . VAL A 1 90 ? -4.211 6.007 10.657 1.00 87.31 90 VAL A C 1
ATOM 747 O O . VAL A 1 90 ? -3.144 5.624 11.150 1.00 87.31 90 VAL A O 1
ATOM 750 N N . TYR A 1 91 ? -5.288 6.306 11.373 1.00 84.62 91 TYR A N 1
ATOM 751 C CA . TYR A 1 91 ? -5.419 6.105 12.808 1.00 84.62 91 TYR A CA 1
ATOM 752 C C . TYR A 1 91 ? -6.650 5.242 13.070 1.00 84.62 91 TYR A C 1
ATOM 754 O O . TYR A 1 91 ? -7.598 5.285 12.291 1.00 84.62 91 TYR A O 1
ATOM 762 N N . TRP A 1 92 ? -6.659 4.490 14.164 1.00 85.75 92 TRP A N 1
ATOM 763 C CA . TRP A 1 92 ? -7.844 3.765 14.614 1.00 85.75 92 TRP A CA 1
ATOM 764 C C . TRP A 1 92 ? -8.203 4.145 16.048 1.00 85.75 92 TRP A C 1
ATOM 766 O O . TRP A 1 92 ? -7.334 4.474 16.858 1.00 85.75 92 TRP A O 1
ATOM 776 N N . ASN A 1 93 ? -9.495 4.098 16.346 1.00 83.19 93 ASN A N 1
ATOM 777 C CA . ASN A 1 93 ? -10.038 4.041 17.698 1.00 83.19 93 ASN A CA 1
ATOM 778 C C . ASN A 1 93 ? -11.075 2.916 17.795 1.00 83.19 93 ASN A C 1
ATOM 780 O O . ASN A 1 93 ? -11.452 2.338 16.779 1.00 83.19 93 ASN A O 1
ATOM 784 N N . ASP A 1 94 ? -11.570 2.663 19.001 1.00 76.62 94 ASP A N 1
ATOM 785 C CA . ASP A 1 94 ? -12.465 1.547 19.328 1.00 76.62 94 ASP A CA 1
ATOM 786 C C . ASP A 1 94 ? -13.710 1.399 18.424 1.00 76.62 94 ASP A C 1
ATOM 788 O O . ASP A 1 94 ? -14.335 0.343 18.418 1.00 76.62 94 ASP A O 1
ATOM 792 N N . GLN A 1 95 ? -14.111 2.445 17.690 1.00 81.50 95 GLN A N 1
ATOM 793 C CA . GLN A 1 95 ? -15.334 2.459 16.877 1.00 81.50 95 GLN A CA 1
ATOM 794 C C . GLN A 1 95 ? -15.094 2.765 15.391 1.00 81.50 95 GLN A C 1
ATOM 796 O O . GLN A 1 95 ? -15.958 2.486 14.560 1.00 81.50 95 GLN A O 1
ATOM 801 N N . SER A 1 96 ? -13.954 3.360 15.029 1.00 84.88 96 SER A N 1
ATOM 802 C CA . SER A 1 96 ? -13.733 3.906 13.688 1.00 84.88 96 SER A CA 1
ATOM 803 C C . SER A 1 96 ? -12.259 4.003 13.289 1.00 84.88 96 SER A C 1
ATOM 805 O O . SER A 1 96 ? -11.365 4.217 14.111 1.00 84.88 96 SER A O 1
ATOM 807 N N . LEU A 1 97 ? -12.021 3.932 11.981 1.00 87.31 97 LEU A N 1
ATOM 808 C CA . LEU A 1 97 ? -10.798 4.379 11.328 1.00 87.31 97 LEU A CA 1
ATOM 809 C C . LEU A 1 97 ? -10.884 5.868 10.980 1.00 87.31 97 LEU A C 1
ATOM 811 O O . LEU A 1 97 ? -11.891 6.351 10.470 1.00 87.31 97 LEU A O 1
ATOM 815 N N . ILE A 1 98 ? -9.785 6.584 11.191 1.00 86.38 98 ILE A N 1
ATOM 816 C CA . ILE A 1 98 ? -9.606 7.994 10.848 1.00 86.38 98 ILE A CA 1
ATOM 817 C C . ILE A 1 98 ? -8.586 8.077 9.711 1.00 86.38 98 ILE A C 1
ATOM 819 O O . ILE A 1 98 ? -7.443 7.634 9.860 1.00 86.38 98 ILE A O 1
ATOM 823 N N . ILE A 1 99 ? -8.975 8.678 8.584 1.00 84.44 99 ILE A N 1
ATOM 824 C CA . ILE A 1 99 ? -8.124 8.794 7.392 1.00 84.44 99 ILE A CA 1
ATOM 825 C C . ILE A 1 99 ? -7.541 10.207 7.279 1.00 84.44 99 ILE A C 1
ATOM 827 O O . ILE A 1 99 ? -8.263 11.186 7.112 1.00 84.44 99 ILE A O 1
ATOM 831 N N . GLY A 1 100 ? -6.215 10.319 7.257 1.00 80.75 100 GLY A N 1
ATOM 832 C CA . GLY A 1 100 ? -5.496 11.579 7.080 1.00 80.75 100 GLY A CA 1
ATOM 833 C C . GLY A 1 100 ? -4.929 12.092 8.395 1.00 80.75 100 GLY A C 1
ATOM 834 O O . GLY A 1 100 ? -3.940 11.562 8.875 1.00 80.75 100 GLY A O 1
ATOM 835 N N . HIS A 1 101 ? -5.504 13.150 8.958 1.00 70.62 101 HIS A N 1
ATOM 836 C CA . HIS A 1 101 ? -5.062 13.709 10.239 1.00 70.62 101 HIS A CA 1
ATOM 837 C C . HIS A 1 101 ? -5.936 13.196 11.393 1.00 70.62 101 HIS A C 1
ATOM 839 O O . HIS A 1 101 ? -7.106 12.885 11.185 1.00 70.62 101 HIS A O 1
ATOM 845 N N . VAL A 1 102 ? -5.422 13.193 12.628 1.00 64.56 102 VAL A N 1
ATOM 846 C CA . VAL A 1 102 ? -6.184 12.799 13.838 1.00 64.56 102 VAL A CA 1
ATOM 847 C C . VAL A 1 102 ? -7.474 13.615 14.001 1.00 64.56 102 VAL A C 1
ATOM 849 O O . VAL A 1 102 ? -8.479 13.118 14.492 1.00 64.56 102 VAL A O 1
ATOM 852 N N . LYS A 1 103 ? -7.443 14.876 13.556 1.00 64.06 103 LYS A N 1
ATOM 853 C CA . LYS A 1 103 ? -8.588 15.805 13.551 1.00 64.06 103 LYS A CA 1
ATOM 854 C C . LYS A 1 103 ? -9.441 15.724 12.274 1.00 64.06 103 LYS A C 1
ATOM 856 O O . LYS A 1 103 ? -10.284 16.590 12.060 1.00 64.06 103 LYS A O 1
ATOM 861 N N . SER A 1 104 ? -9.178 14.773 11.375 1.00 63.66 104 SER A N 1
ATOM 862 C CA . SER A 1 104 ? -9.924 14.678 10.119 1.00 63.66 104 SER A CA 1
ATOM 863 C C . SER A 1 104 ? -11.380 14.297 10.382 1.00 63.66 104 SER A C 1
ATOM 865 O O . SER A 1 104 ? -11.683 13.529 11.293 1.00 63.66 104 SER A O 1
ATOM 867 N N . LYS A 1 105 ? -12.282 14.823 9.549 1.00 64.31 105 LYS A N 1
ATOM 868 C CA . LYS A 1 105 ? -13.703 14.450 9.561 1.00 64.31 105 LYS A CA 1
ATOM 869 C C . LYS A 1 105 ? -13.978 13.140 8.809 1.00 64.31 105 LYS A C 1
ATOM 871 O O . LYS A 1 105 ? -15.117 12.688 8.787 1.00 64.31 105 LYS A O 1
ATOM 876 N N . HIS A 1 106 ? -12.964 12.532 8.185 1.00 80.12 106 HIS A N 1
ATOM 877 C CA . HIS A 1 106 ? -13.112 11.270 7.462 1.00 80.12 106 HIS A CA 1
ATOM 878 C C . HIS A 1 106 ? -12.989 10.093 8.425 1.00 80.12 106 HIS A C 1
ATOM 880 O O . HIS A 1 106 ? -11.919 9.502 8.585 1.00 80.12 106 HIS A O 1
ATOM 886 N N . LEU A 1 107 ? -14.120 9.802 9.063 1.00 83.12 107 LEU A N 1
ATOM 887 C CA . LEU A 1 107 ? -14.325 8.667 9.946 1.00 83.12 107 LEU A CA 1
ATOM 888 C C . LEU A 1 107 ? -14.995 7.542 9.160 1.00 83.12 107 LEU A C 1
ATOM 890 O O . LEU A 1 107 ? -16.007 7.764 8.500 1.00 83.12 107 LEU A O 1
ATOM 894 N N . VAL A 1 108 ? -14.420 6.349 9.236 1.00 85.88 108 VAL A N 1
ATOM 895 C CA . VAL A 1 108 ? -14.976 5.121 8.670 1.00 85.88 108 VAL A CA 1
ATOM 896 C C . VAL A 1 108 ? -15.291 4.191 9.839 1.00 85.88 108 VAL A C 1
ATOM 898 O O . VAL A 1 108 ? -14.352 3.756 10.508 1.00 85.88 108 VAL A O 1
ATOM 901 N N . PRO A 1 109 ? -16.569 3.913 10.140 1.00 86.69 109 PRO A N 1
ATOM 902 C CA . PRO A 1 109 ? -16.948 2.936 11.156 1.00 86.69 109 PRO A CA 1
ATOM 903 C C . PRO A 1 109 ? -16.271 1.583 10.919 1.00 86.69 109 PRO A C 1
ATOM 905 O O . PRO A 1 109 ? -16.130 1.153 9.773 1.00 86.69 109 PRO A O 1
ATOM 908 N N . LEU A 1 110 ? -15.864 0.889 11.988 1.00 85.75 110 LEU A N 1
ATOM 909 C CA . LEU A 1 110 ? -15.236 -0.435 11.839 1.00 85.75 110 LEU A CA 1
ATOM 910 C C . LEU A 1 110 ? -16.177 -1.458 11.182 1.00 85.75 110 LEU A C 1
ATOM 912 O O . LEU A 1 110 ? -15.713 -2.341 10.466 1.00 85.75 110 LEU A O 1
ATOM 916 N N . THR A 1 111 ? -17.487 -1.281 11.363 1.00 85.62 111 THR A N 1
ATOM 917 C CA . THR A 1 111 ? -18.558 -2.090 10.761 1.00 85.62 111 THR A CA 1
ATOM 918 C C . THR A 1 111 ? -18.595 -2.017 9.238 1.00 85.62 111 THR A C 1
ATOM 920 O O . THR A 1 111 ? -19.033 -2.952 8.571 1.00 85.62 111 THR A O 1
ATOM 923 N N . ASP A 1 112 ? -18.107 -0.913 8.676 1.00 87.75 112 ASP A N 1
ATOM 924 C CA . ASP A 1 112 ? -18.151 -0.662 7.237 1.00 87.75 112 ASP A CA 1
ATOM 925 C C . ASP A 1 112 ? -16.907 -1.225 6.536 1.00 87.75 112 ASP A C 1
ATOM 927 O O . ASP A 1 112 ? -16.824 -1.254 5.304 1.00 87.75 112 ASP A O 1
ATOM 931 N N . ILE A 1 113 ? -15.922 -1.697 7.305 1.00 87.44 113 ILE A N 1
ATOM 932 C CA . ILE A 1 113 ? -14.696 -2.292 6.785 1.00 87.44 113 ILE A CA 1
ATOM 933 C C . ILE A 1 113 ? -14.967 -3.745 6.413 1.00 87.44 113 ILE A C 1
ATOM 935 O O . ILE A 1 113 ? -15.291 -4.581 7.255 1.00 87.44 113 ILE A O 1
ATOM 9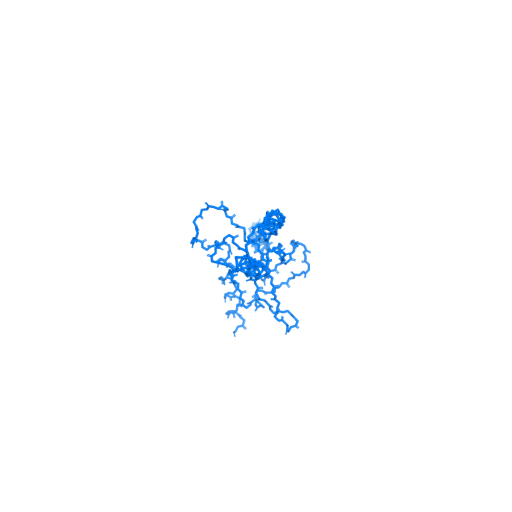39 N N . LYS A 1 114 ? -14.771 -4.065 5.134 1.00 86.31 114 LYS A N 1
ATOM 940 C CA . LYS A 1 114 ? -14.958 -5.423 4.617 1.00 86.31 114 LYS A CA 1
ATOM 941 C C . LYS A 1 114 ? -13.669 -6.233 4.698 1.00 86.31 114 LYS A C 1
ATOM 943 O O . LYS A 1 114 ? -13.699 -7.397 5.078 1.00 86.31 114 LYS A O 1
ATOM 948 N N . ILE A 1 115 ? -12.544 -5.635 4.292 1.00 86.56 115 ILE A N 1
ATOM 949 C CA . ILE A 1 115 ? -11.265 -6.344 4.130 1.00 86.56 115 ILE A CA 1
ATOM 950 C C . ILE A 1 115 ? -10.099 -5.436 4.531 1.00 86.56 115 ILE A C 1
ATOM 952 O O . ILE A 1 115 ? -10.043 -4.274 4.125 1.00 86.56 115 ILE A O 1
ATOM 956 N N . VAL A 1 116 ? -9.143 -6.006 5.271 1.00 86.44 116 VAL A N 1
ATOM 957 C CA . VAL A 1 116 ? -7.809 -5.446 5.533 1.00 86.44 116 VAL A CA 1
ATOM 958 C C . VAL A 1 116 ? -6.782 -6.483 5.093 1.00 86.44 116 VAL A C 1
ATOM 960 O O . VAL A 1 116 ? -6.688 -7.554 5.688 1.00 86.44 116 VAL A O 1
ATOM 963 N N . GLU A 1 117 ? -6.033 -6.184 4.039 1.00 87.25 117 GLU A N 1
ATOM 964 C CA . GLU A 1 117 ? -5.133 -7.143 3.391 1.00 87.25 117 GLU A CA 1
ATOM 965 C C . GLU A 1 117 ? -3.809 -6.492 2.986 1.00 87.25 117 GLU A C 1
ATOM 967 O O . GLU A 1 117 ? -3.721 -5.276 2.796 1.00 87.25 117 GLU A O 1
ATOM 972 N N . ARG A 1 118 ? -2.770 -7.312 2.837 1.00 80.81 118 ARG A N 1
ATOM 973 C CA . ARG A 1 118 ? -1.477 -6.870 2.309 1.00 80.81 118 ARG A CA 1
ATOM 974 C C . ARG A 1 118 ? -1.600 -6.618 0.806 1.00 80.81 118 ARG A C 1
ATOM 976 O O . ARG A 1 118 ? -2.311 -7.337 0.108 1.00 80.81 118 ARG A O 1
ATOM 983 N N . THR A 1 119 ? -0.905 -5.606 0.288 1.00 81.69 119 THR A N 1
ATOM 984 C CA . THR A 1 119 ? -0.823 -5.401 -1.174 1.00 81.69 119 THR A CA 1
ATOM 985 C C . THR A 1 119 ? 0.224 -6.283 -1.844 1.00 81.69 119 THR A C 1
ATOM 987 O O . THR A 1 119 ? 0.196 -6.441 -3.064 1.00 81.69 119 THR A O 1
ATOM 990 N N . PHE A 1 120 ? 1.144 -6.844 -1.061 1.00 74.81 120 PHE A N 1
ATOM 991 C CA . PHE A 1 120 ? 2.236 -7.680 -1.531 1.00 74.81 120 PHE A CA 1
ATOM 992 C C . PHE A 1 120 ? 2.610 -8.723 -0.471 1.00 74.81 120 PHE A C 1
ATOM 994 O O . PHE A 1 120 ? 2.119 -8.660 0.653 1.00 74.81 120 PHE A O 1
ATOM 1001 N N . LEU A 1 121 ? 3.486 -9.669 -0.813 1.00 65.50 121 LEU A N 1
ATOM 1002 C CA . LEU A 1 121 ? 3.877 -10.771 0.081 1.00 65.50 121 LEU A CA 1
ATOM 1003 C C . LEU A 1 121 ? 4.696 -10.332 1.311 1.00 65.50 121 LEU A C 1
ATOM 1005 O O . LEU A 1 121 ? 4.948 -11.150 2.186 1.00 65.50 121 LEU A O 1
ATOM 1009 N N . PHE A 1 122 ? 5.107 -9.063 1.387 1.00 65.44 122 PHE A N 1
ATOM 1010 C CA . PHE A 1 122 ? 5.964 -8.540 2.451 1.00 65.44 122 PHE A CA 1
ATOM 1011 C C . PHE A 1 122 ? 5.186 -7.676 3.453 1.00 65.44 122 PHE A C 1
ATOM 1013 O O . PHE A 1 122 ? 4.371 -6.835 3.070 1.00 65.44 122 PHE A O 1
ATOM 1020 N N . ASP A 1 123 ? 5.497 -7.832 4.738 1.00 59.22 123 ASP A N 1
ATOM 1021 C CA . ASP A 1 123 ? 4.746 -7.248 5.865 1.00 59.22 123 ASP A CA 1
ATOM 1022 C C . ASP A 1 123 ? 4.958 -5.738 6.011 1.00 59.22 123 ASP A C 1
ATOM 1024 O O . ASP A 1 123 ? 4.095 -5.028 6.530 1.00 59.22 123 ASP A O 1
ATOM 1028 N N . ASP A 1 124 ? 6.083 -5.250 5.491 1.00 62.62 124 ASP A N 1
ATOM 1029 C CA . ASP A 1 124 ? 6.467 -3.838 5.469 1.00 62.62 124 ASP A CA 1
ATOM 1030 C C . ASP A 1 124 ? 5.898 -3.077 4.263 1.00 62.62 124 ASP A C 1
ATOM 1032 O O . ASP A 1 124 ? 6.050 -1.858 4.159 1.00 62.62 124 ASP A O 1
ATOM 1036 N N . PHE A 1 125 ? 5.248 -3.779 3.331 1.00 75.44 125 PHE A N 1
ATOM 1037 C CA . PHE A 1 125 ? 4.624 -3.149 2.175 1.00 75.44 125 PHE A CA 1
ATOM 1038 C C . PHE A 1 125 ? 3.251 -2.565 2.525 1.00 75.44 125 PHE A C 1
ATOM 1040 O O . PHE A 1 125 ? 2.655 -2.899 3.553 1.00 75.44 125 PHE A O 1
ATOM 1047 N N . PRO A 1 126 ? 2.721 -1.658 1.683 1.00 83.62 126 PRO A N 1
ATOM 1048 C CA . PRO A 1 126 ? 1.422 -1.058 1.921 1.00 83.62 126 PRO A CA 1
ATOM 1049 C C . PRO A 1 126 ? 0.320 -2.078 2.204 1.00 83.62 126 PRO A C 1
ATOM 1051 O O . PRO A 1 126 ? 0.189 -3.093 1.517 1.00 83.62 126 PRO A O 1
ATOM 1054 N N . TYR A 1 127 ? -0.527 -1.761 3.172 1.00 87.56 127 TYR A N 1
ATOM 1055 C CA . TYR A 1 127 ? -1.789 -2.447 3.390 1.00 87.56 127 TYR A CA 1
ATOM 1056 C C . TYR A 1 127 ? -2.905 -1.754 2.622 1.00 87.56 127 TYR A C 1
ATOM 1058 O O . TYR A 1 127 ? -2.905 -0.533 2.438 1.00 87.56 127 TYR A O 1
ATOM 1066 N N . ARG A 1 128 ? -3.880 -2.558 2.207 1.00 89.75 128 ARG A N 1
ATOM 1067 C CA . ARG A 1 128 ? -5.108 -2.147 1.542 1.00 89.75 128 ARG A CA 1
ATOM 1068 C C . ARG A 1 128 ? -6.293 -2.374 2.475 1.00 89.75 128 ARG A C 1
ATOM 1070 O O . ARG A 1 128 ? -6.498 -3.481 2.961 1.00 89.75 128 ARG A O 1
ATOM 1077 N N . ILE A 1 129 ? -7.098 -1.335 2.677 1.00 89.25 129 ILE A N 1
ATOM 1078 C CA . ILE A 1 129 ? -8.387 -1.419 3.373 1.00 89.25 129 ILE A CA 1
ATOM 1079 C C . ILE A 1 129 ? -9.497 -1.176 2.360 1.00 89.25 129 ILE A C 1
ATOM 1081 O O . ILE A 1 129 ? -9.517 -0.129 1.707 1.00 89.25 129 ILE A O 1
ATOM 1085 N N . LYS A 1 130 ? -10.426 -2.127 2.245 1.00 90.25 130 LYS A N 1
ATOM 1086 C CA . LYS A 1 130 ? -11.674 -1.961 1.496 1.00 90.25 130 LYS A CA 1
ATOM 1087 C C . LYS A 1 130 ? -12.812 -1.713 2.477 1.00 90.25 130 LYS A C 1
ATOM 1089 O O . LYS A 1 130 ? -13.042 -2.529 3.371 1.00 90.25 130 LYS A O 1
ATOM 1094 N N . TYR A 1 131 ? -13.511 -0.601 2.302 1.00 90.12 131 TYR A N 1
ATOM 1095 C CA . TYR A 1 131 ? -14.615 -0.194 3.165 1.00 90.12 131 TYR A CA 1
ATOM 1096 C C . TYR A 1 131 ? -15.777 0.351 2.342 1.00 90.12 131 TYR A C 1
ATOM 1098 O O . TYR A 1 131 ? -15.590 0.838 1.226 1.00 90.12 131 TYR A O 1
ATOM 1106 N N . GLU A 1 132 ? -16.975 0.254 2.889 1.00 87.75 132 GLU A N 1
ATOM 1107 C CA . GLU A 1 132 ? -18.188 0.785 2.289 1.00 87.75 132 GLU A CA 1
ATOM 1108 C C . GLU A 1 132 ? -18.406 2.227 2.753 1.00 87.75 132 GLU A C 1
ATOM 1110 O O . GLU A 1 132 ? -18.288 2.544 3.931 1.00 87.75 132 GLU A O 1
ATOM 1115 N N . ALA A 1 133 ? -18.667 3.140 1.824 1.00 83.75 133 ALA A N 1
ATOM 1116 C CA . ALA A 1 133 ? -19.027 4.510 2.165 1.00 83.75 133 ALA A CA 1
ATOM 1117 C C . ALA A 1 133 ? -20.001 5.053 1.130 1.00 83.75 133 ALA A C 1
ATOM 1119 O O . ALA A 1 133 ? -19.683 5.090 -0.062 1.00 83.75 133 ALA A O 1
ATOM 1120 N N . SER A 1 134 ? -21.168 5.503 1.597 1.00 81.06 134 SER A N 1
ATOM 1121 C CA . SER A 1 134 ? -22.247 6.008 0.737 1.00 81.06 134 SER A CA 1
ATOM 1122 C C . SER A 1 134 ? -22.694 4.976 -0.314 1.00 81.06 134 SER A C 1
ATOM 1124 O O . SER A 1 134 ? -22.890 5.323 -1.474 1.00 81.06 134 SER A O 1
ATOM 1126 N N . GLY A 1 135 ? -22.782 3.696 0.074 1.00 80.56 135 GLY A N 1
ATOM 1127 C CA . GLY A 1 135 ? -23.181 2.592 -0.812 1.00 80.56 135 GLY A CA 1
ATOM 1128 C C . GLY A 1 135 ? -22.141 2.194 -1.868 1.00 80.56 135 GLY A C 1
ATOM 1129 O O . GLY A 1 135 ? -22.454 1.434 -2.778 1.00 80.56 135 GLY A O 1
ATOM 1130 N N . GLN A 1 136 ? -20.906 2.706 -1.785 1.00 86.88 136 GLN A N 1
ATOM 1131 C CA . GLN A 1 136 ? -19.823 2.366 -2.712 1.00 86.88 136 GLN A CA 1
ATOM 1132 C C . GLN A 1 136 ? -18.623 1.758 -1.984 1.00 86.88 136 GLN A C 1
ATOM 1134 O O . GLN A 1 136 ? -18.208 2.244 -0.928 1.00 86.88 136 GLN A O 1
ATOM 1139 N N . LEU A 1 137 ? -18.014 0.733 -2.591 1.00 89.19 137 LEU A N 1
ATOM 1140 C CA . LEU A 1 137 ? -16.781 0.124 -2.096 1.00 89.19 137 LEU A CA 1
ATOM 1141 C C . LEU A 1 137 ? -15.580 1.023 -2.419 1.00 89.19 137 LEU A C 1
ATOM 1143 O O . LEU A 1 137 ? -15.205 1.205 -3.578 1.00 89.19 137 LEU A O 1
ATOM 1147 N N . LYS A 1 138 ? -14.945 1.568 -1.383 1.00 89.44 138 LYS A N 1
ATOM 1148 C CA . LYS A 1 138 ? -13.752 2.412 -1.486 1.00 89.44 138 LYS A CA 1
ATOM 1149 C C . LYS A 1 138 ? -12.521 1.659 -1.013 1.00 89.44 138 LYS A C 1
ATOM 1151 O O . LYS A 1 138 ? -12.579 0.815 -0.125 1.00 89.44 138 LYS A O 1
ATOM 1156 N N . THR A 1 139 ? -11.385 1.997 -1.619 1.00 89.50 139 THR A N 1
ATOM 1157 C CA . THR A 1 139 ? -10.083 1.416 -1.285 1.00 89.50 139 THR A CA 1
ATOM 1158 C C . THR A 1 139 ? -9.155 2.486 -0.724 1.00 89.50 139 THR A C 1
ATOM 1160 O O . THR A 1 139 ? -9.020 3.570 -1.295 1.00 89.50 139 THR A O 1
ATOM 1163 N N . LEU A 1 140 ? -8.493 2.169 0.382 1.00 90.31 140 LEU A N 1
ATOM 1164 C CA . LEU A 1 140 ? -7.470 2.981 1.027 1.00 90.31 140 LEU A CA 1
ATOM 1165 C C . LEU A 1 140 ? -6.158 2.204 1.087 1.00 90.31 140 LEU A C 1
ATOM 1167 O O . LEU A 1 140 ? -6.171 1.008 1.358 1.00 90.31 140 LEU A O 1
ATOM 1171 N N . TYR A 1 141 ? -5.043 2.904 0.896 1.00 89.62 141 TYR A N 1
ATOM 1172 C CA . TYR A 1 141 ? -3.705 2.348 1.054 1.00 89.62 141 TYR A CA 1
ATOM 1173 C C . TYR A 1 141 ? -2.971 3.075 2.175 1.00 89.62 141 TYR A C 1
ATOM 1175 O O . TYR A 1 141 ? -3.069 4.300 2.283 1.00 89.62 141 TYR A O 1
ATOM 1183 N N . PHE A 1 142 ? -2.218 2.345 2.991 1.00 88.50 142 PHE A N 1
ATOM 1184 C CA . PHE A 1 142 ? -1.359 2.938 4.013 1.00 88.50 142 PHE A CA 1
ATOM 1185 C C . PHE A 1 142 ? -0.121 2.080 4.251 1.00 88.50 142 PHE A C 1
ATOM 1187 O O . PHE A 1 142 ? -0.172 0.860 4.132 1.00 88.50 142 PHE A O 1
ATOM 1194 N N . LEU A 1 143 ? 0.997 2.723 4.578 1.00 87.44 143 LEU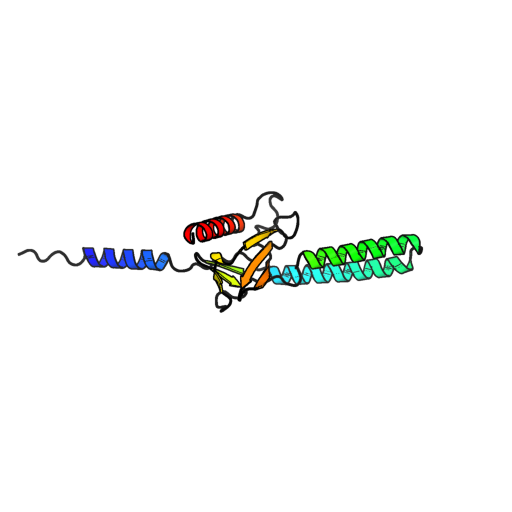 A N 1
ATOM 1195 C CA . LEU A 1 143 ? 2.208 2.018 4.982 1.00 87.44 143 LEU A CA 1
ATOM 1196 C C . LEU A 1 143 ? 2.070 1.669 6.466 1.00 87.44 143 LEU A C 1
ATOM 1198 O O . LEU A 1 143 ? 1.900 2.603 7.255 1.00 87.44 143 LEU A O 1
ATOM 1202 N N . PRO A 1 144 ? 2.108 0.391 6.871 1.00 83.94 144 PRO A N 1
ATOM 1203 C CA . PRO A 1 144 ? 1.965 0.032 8.272 1.00 83.94 144 PRO A CA 1
ATOM 1204 C C . PRO A 1 144 ? 3.150 0.583 9.070 1.00 83.94 144 PRO A C 1
ATOM 1206 O O . PRO A 1 144 ? 4.264 0.727 8.565 1.00 83.94 144 PRO A O 1
ATOM 1209 N N . LYS A 1 145 ? 2.916 0.916 10.336 1.00 77.19 145 LYS A N 1
ATOM 1210 C CA . LYS A 1 145 ? 3.965 1.299 11.275 1.00 77.19 145 LYS A CA 1
ATOM 1211 C C . LYS A 1 145 ? 4.744 0.041 11.634 1.00 77.19 145 LYS A C 1
ATOM 1213 O O . LYS A 1 145 ? 4.410 -0.626 12.607 1.00 77.19 145 LYS A O 1
ATOM 1218 N N . SER A 1 146 ? 5.711 -0.335 10.809 1.00 66.94 146 SER A N 1
ATOM 1219 C CA . SER A 1 146 ? 6.568 -1.477 11.100 1.00 66.94 146 SER A CA 1
ATOM 1220 C C . SER A 1 146 ? 7.781 -1.057 11.928 1.00 66.94 146 SER A C 1
ATOM 1222 O O . SER A 1 146 ? 8.233 0.093 11.875 1.00 66.94 146 SER A O 1
ATOM 1224 N N . LYS A 1 147 ? 8.300 -1.993 12.726 1.00 55.31 147 LYS A N 1
ATOM 1225 C CA . LYS A 1 147 ? 9.634 -1.898 13.327 1.00 55.31 147 LYS A CA 1
ATOM 1226 C C . LYS A 1 147 ? 10.646 -2.279 12.242 1.00 55.31 147 LYS A C 1
ATOM 1228 O O . LYS A 1 147 ? 11.190 -3.367 12.289 1.00 55.31 147 LYS A O 1
ATOM 1233 N N . PHE A 1 148 ? 10.775 -1.447 11.213 1.00 52.09 148 PHE A N 1
ATOM 1234 C CA . PHE A 1 148 ? 11.621 -1.641 10.031 1.00 52.09 148 PHE A CA 1
ATOM 1235 C C . PHE A 1 148 ? 12.786 -2.641 10.217 1.00 52.09 148 PHE A C 1
ATOM 1237 O O . PHE A 1 148 ? 13.836 -2.265 10.717 1.00 52.09 148 PHE A O 1
ATOM 1244 N N . PHE A 1 149 ? 12.609 -3.876 9.728 1.00 51.31 149 PHE A N 1
ATOM 1245 C CA . PHE A 1 149 ? 13.643 -4.906 9.499 1.00 51.31 149 PHE A CA 1
ATOM 1246 C C . PHE A 1 149 ? 13.921 -5.977 10.572 1.00 51.31 149 PHE A C 1
ATOM 1248 O O . PHE A 1 149 ? 15.063 -6.420 10.688 1.00 51.31 149 PHE A O 1
ATOM 1255 N N . GLN A 1 150 ? 12.910 -6.497 11.273 1.00 40.34 150 GLN A N 1
ATOM 1256 C CA . GLN A 1 150 ? 13.008 -7.860 11.823 1.00 40.34 150 GLN A CA 1
ATOM 1257 C C . GLN A 1 150 ? 11.780 -8.693 11.441 1.00 40.34 150 GLN A C 1
ATOM 1259 O O . GLN A 1 150 ? 10.648 -8.352 11.767 1.00 40.34 150 GLN A O 1
ATOM 1264 N N . ASP A 1 151 ? 12.072 -9.784 10.735 1.00 42.41 151 ASP A N 1
ATOM 1265 C CA . ASP A 1 151 ? 11.234 -10.953 10.474 1.00 42.41 151 ASP A CA 1
ATOM 1266 C C . ASP A 1 151 ? 10.072 -10.780 9.484 1.00 42.41 151 ASP A C 1
ATOM 1268 O O . ASP A 1 151 ? 8.937 -10.458 9.834 1.00 42.41 151 ASP A O 1
ATOM 1272 N N . PHE A 1 152 ? 10.371 -11.140 8.228 1.00 45.16 152 PHE A N 1
ATOM 1273 C CA . PHE A 1 152 ? 9.515 -11.232 7.031 1.00 45.16 152 PHE A CA 1
ATOM 1274 C C . PHE A 1 152 ? 8.220 -12.073 7.165 1.00 45.16 152 PHE A C 1
ATOM 1276 O O . PHE A 1 152 ? 7.562 -12.335 6.161 1.00 45.16 152 PHE A O 1
ATOM 1283 N N . ILE A 1 153 ? 7.862 -12.536 8.365 1.00 46.44 153 ILE A N 1
ATOM 1284 C CA . ILE A 1 153 ? 6.743 -13.459 8.615 1.00 46.44 153 ILE A CA 1
ATOM 128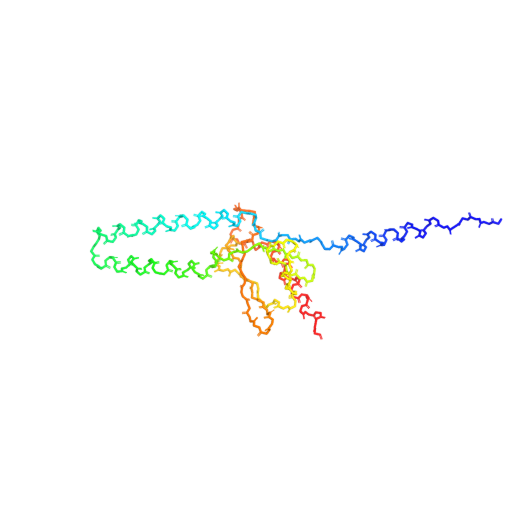5 C C . ILE A 1 153 ? 5.848 -12.984 9.780 1.00 46.44 153 ILE A C 1
ATOM 1287 O O . ILE A 1 153 ? 4.733 -13.487 9.933 1.00 46.44 153 ILE A O 1
ATOM 1291 N N . SER A 1 154 ? 6.274 -12.006 10.594 1.00 49.78 154 SER A N 1
ATOM 1292 C CA . SER A 1 154 ? 5.459 -11.549 11.728 1.00 49.78 154 SER A CA 1
ATOM 1293 C C . SER A 1 154 ? 4.496 -10.431 11.320 1.00 49.78 154 SER A C 1
ATOM 1295 O O . SER A 1 154 ? 4.850 -9.261 11.169 1.00 49.78 154 SER A O 1
ATOM 1297 N N . GLU A 1 155 ? 3.233 -10.814 11.145 1.00 56.78 155 GLU A N 1
ATOM 1298 C CA . GLU A 1 155 ? 2.142 -9.896 10.855 1.00 56.78 155 GLU A CA 1
ATOM 1299 C C . GLU A 1 155 ? 2.103 -8.788 11.920 1.00 56.78 155 GLU A C 1
ATOM 1301 O O . GLU A 1 155 ? 2.039 -9.063 13.118 1.00 56.78 155 GLU A O 1
ATOM 1306 N N . ASN A 1 156 ? 2.211 -7.527 11.483 1.00 71.12 156 ASN A N 1
ATOM 1307 C CA . ASN A 1 156 ? 2.325 -6.371 12.372 1.00 71.12 156 ASN A CA 1
ATOM 1308 C C . ASN A 1 156 ? 1.240 -6.415 13.463 1.00 71.12 156 ASN A C 1
ATOM 1310 O O . ASN A 1 156 ? 0.048 -6.387 13.158 1.00 71.12 156 ASN A O 1
ATOM 1314 N N . GLU A 1 157 ? 1.654 -6.456 14.731 1.00 75.12 157 GLU A N 1
ATOM 1315 C CA . GLU A 1 157 ? 0.773 -6.658 15.887 1.00 75.12 157 GLU A CA 1
ATOM 1316 C C . GLU A 1 157 ? -0.408 -5.669 15.922 1.00 75.12 157 GLU A C 1
ATOM 1318 O O . GLU A 1 157 ? -1.529 -6.033 16.281 1.00 75.12 157 GLU A O 1
ATOM 1323 N N . LEU A 1 158 ? -0.188 -4.427 15.472 1.00 78.50 158 LEU A N 1
ATOM 1324 C CA . LEU A 1 158 ? -1.237 -3.411 15.364 1.00 78.50 158 LEU A CA 1
ATOM 1325 C C . LEU A 1 158 ? -2.292 -3.777 14.311 1.00 78.50 158 LEU A C 1
ATOM 1327 O O . LEU A 1 158 ? -3.481 -3.542 14.514 1.00 78.50 158 LEU A O 1
ATOM 1331 N N . ILE A 1 159 ? -1.883 -4.366 13.191 1.00 82.75 159 ILE A N 1
ATOM 1332 C CA . ILE A 1 159 ? -2.804 -4.800 12.139 1.00 82.75 159 ILE A CA 1
ATOM 1333 C C . ILE A 1 159 ? -3.621 -6.006 12.596 1.00 82.75 159 ILE A C 1
ATOM 1335 O O . ILE A 1 159 ? -4.827 -6.047 12.358 1.00 82.75 159 ILE A O 1
ATOM 1339 N N . GLU A 1 160 ? -3.002 -6.951 13.300 1.00 83.19 160 GLU A N 1
ATOM 1340 C CA . GLU A 1 160 ? -3.717 -8.104 13.850 1.00 83.19 160 GLU A CA 1
ATOM 1341 C C . GLU A 1 160 ? -4.741 -7.702 14.911 1.00 83.19 160 GLU A C 1
ATOM 1343 O O . GLU A 1 160 ? -5.869 -8.202 14.927 1.00 83.19 160 GLU A O 1
ATOM 1348 N N . GLN A 1 161 ? -4.393 -6.743 15.770 1.00 83.25 161 GLN A N 1
ATOM 1349 C CA . GLN A 1 161 ? -5.350 -6.147 16.700 1.00 83.25 161 GLN A CA 1
ATOM 1350 C C . GLN A 1 161 ? -6.509 -5.469 15.956 1.00 83.25 161 GLN A C 1
ATOM 1352 O O . GLN A 1 161 ? -7.667 -5.725 16.288 1.00 83.25 161 GLN A O 1
ATOM 1357 N N . LEU A 1 162 ? -6.222 -4.695 14.903 1.00 85.25 162 LEU A N 1
ATOM 1358 C CA . LEU A 1 162 ? -7.248 -4.057 14.078 1.00 85.25 162 LEU A CA 1
ATOM 1359 C C . LEU A 1 162 ? -8.194 -5.087 13.436 1.00 85.25 162 LEU A C 1
ATOM 1361 O O . LEU A 1 162 ? -9.411 -4.936 13.523 1.00 85.25 162 LEU A O 1
ATOM 1365 N N . LYS A 1 163 ? -7.669 -6.163 12.833 1.00 87.19 163 LYS A N 1
ATOM 1366 C CA . LYS A 1 163 ? -8.498 -7.233 12.247 1.00 87.19 163 LYS A CA 1
ATOM 1367 C C . LYS A 1 163 ? -9.395 -7.900 13.297 1.00 87.19 163 LYS A C 1
ATOM 1369 O O . LYS A 1 163 ? -10.567 -8.165 13.025 1.00 87.19 163 LYS A O 1
ATOM 1374 N N . LYS A 1 164 ? -8.874 -8.151 14.505 1.00 87.12 164 LYS A N 1
ATOM 1375 C CA . LYS A 1 164 ? -9.655 -8.709 15.625 1.00 87.12 164 LYS A CA 1
ATOM 1376 C C . LYS A 1 164 ? -10.769 -7.762 16.072 1.00 87.12 164 LYS A C 1
ATOM 1378 O O . LYS A 1 164 ? -11.876 -8.227 16.339 1.00 87.12 164 LYS A O 1
ATOM 1383 N N . GLU A 1 165 ? -10.499 -6.461 16.145 1.00 85.19 165 GLU A N 1
ATOM 1384 C CA . GLU A 1 165 ? -11.499 -5.450 16.507 1.00 85.19 165 GLU A CA 1
ATOM 1385 C C . GLU A 1 165 ? -12.605 -5.331 15.451 1.00 85.19 165 GLU A C 1
ATOM 1387 O O . GLU A 1 165 ? -13.778 -5.353 15.817 1.00 85.19 165 GLU A O 1
ATOM 1392 N N . ILE A 1 166 ? -12.264 -5.337 14.157 1.00 86.06 166 ILE A N 1
ATOM 1393 C CA . ILE A 1 166 ? -13.244 -5.357 13.053 1.00 86.06 166 ILE A CA 1
ATOM 1394 C C . ILE A 1 166 ? -14.131 -6.607 13.127 1.00 86.06 166 ILE A C 1
ATOM 1396 O O . ILE A 1 166 ? -15.351 -6.536 12.981 1.00 86.06 166 ILE A O 1
ATOM 1400 N N . LYS A 1 167 ? -13.537 -7.776 13.401 1.00 85.31 167 LYS A N 1
ATOM 1401 C CA . LYS A 1 167 ? -14.307 -9.018 13.549 1.00 85.31 167 LYS A CA 1
ATOM 1402 C C . LYS A 1 167 ? -15.299 -8.920 14.711 1.00 85.31 167 LYS A C 1
ATOM 1404 O O . LYS A 1 167 ? -16.454 -9.296 14.549 1.00 85.31 167 LYS A O 1
ATOM 1409 N N . ARG A 1 168 ? -14.873 -8.372 15.855 1.00 84.56 168 ARG A N 1
ATOM 1410 C CA . ARG A 1 168 ? -15.746 -8.147 17.020 1.00 84.56 168 ARG A CA 1
ATOM 1411 C C . ARG A 1 168 ? -16.863 -7.147 16.726 1.00 84.56 168 ARG A C 1
ATOM 1413 O O . ARG A 1 168 ? -17.997 -7.405 17.116 1.00 84.56 168 ARG A O 1
ATOM 1420 N N . SER A 1 169 ? -16.574 -6.036 16.043 1.00 79.50 169 SER A N 1
ATOM 1421 C CA . SER A 1 169 ? -17.609 -5.050 15.703 1.00 79.50 169 SER A CA 1
ATOM 1422 C C . SER A 1 169 ? -18.663 -5.631 14.769 1.00 79.50 169 SER A C 1
ATOM 1424 O O . SER A 1 169 ? -19.838 -5.332 14.935 1.00 79.50 169 SER A O 1
ATOM 1426 N N . ASN A 1 170 ? -18.260 -6.495 13.835 1.00 76.38 170 ASN A N 1
ATOM 1427 C CA . ASN A 1 170 ? -19.186 -7.141 12.908 1.00 76.38 170 ASN A CA 1
ATOM 1428 C C . ASN A 1 170 ? -20.057 -8.202 13.592 1.00 76.38 170 ASN A C 1
ATOM 1430 O O . ASN A 1 170 ? -21.216 -8.342 13.227 1.00 76.38 170 ASN A O 1
ATOM 1434 N N . THR A 1 171 ? -19.540 -8.918 14.597 1.00 73.75 171 THR A N 1
ATOM 1435 C CA . THR A 1 171 ? -20.338 -9.880 15.381 1.00 73.75 171 THR A CA 1
ATOM 1436 C C . THR A 1 171 ? -21.353 -9.196 16.297 1.00 73.75 171 THR A C 1
ATOM 1438 O O . THR A 1 171 ? -22.437 -9.724 16.477 1.00 73.75 171 THR A O 1
ATOM 1441 N N . ASN A 1 172 ? -21.035 -8.022 16.847 1.00 61.25 172 ASN A N 1
ATOM 1442 C CA . ASN A 1 172 ? -21.944 -7.285 17.736 1.00 61.25 172 ASN A CA 1
ATOM 1443 C C . ASN A 1 172 ? -23.064 -6.522 16.999 1.00 61.25 172 ASN A C 1
ATOM 1445 O O . ASN A 1 172 ? -23.889 -5.892 17.656 1.00 61.25 172 ASN A O 1
ATOM 1449 N N . ASN A 1 173 ? -23.051 -6.515 15.664 1.00 52.62 173 ASN A N 1
ATOM 1450 C CA . ASN A 1 173 ? -24.026 -5.819 14.817 1.00 52.62 173 ASN A CA 1
ATOM 1451 C C . ASN A 1 173 ? -25.033 -6.784 14.152 1.00 52.62 173 ASN A C 1
ATOM 1453 O O . ASN A 1 173 ? -25.813 -6.349 13.306 1.00 52.62 173 ASN A O 1
ATOM 1457 N N . ILE A 1 174 ? -24.965 -8.076 14.501 1.00 45.56 174 ILE A N 1
ATOM 1458 C CA . ILE A 1 174 ? -25.894 -9.156 14.126 1.00 45.56 174 ILE A CA 1
ATOM 1459 C C . ILE A 1 174 ? -26.712 -9.499 15.370 1.00 45.56 174 ILE A C 1
ATOM 1461 O O . ILE A 1 174 ? -27.941 -9.662 15.228 1.00 45.56 174 ILE A O 1
#

Nearest PDB structures (foldseek):
  5wg3-assembly1_A  TM=6.695E-01  e=2.073E-01  Homo sapiens
  5wg4-assembly1_A  TM=6.272E-01  e=3.292E-01  Homo sapiens
  7xti-assembly1_k  TM=5.345E-01  e=3.107E-01  Komagataella phaffii
  8xgc-assembly1_M  TM=4.223E-01  e=1.645E-01  Saccharomyces cerevisiae
  9eh2-assembly1_y  TM=4.828E-01  e=1.047E+00  Homo sapiens

Mean predicted aligned error: 11.85 Å

Sequence (174 aa):
MLKKSKKGNFFLYYNIYIKVNTKLKMNRKISSDITRIFQIALMVKFIILSIVVFILLFIFDLKINLILFACWLIGIFVLRQMGITKLKSVYWNDQSLIIGHVKSKHLVPLTDIKIVERTFLFDDFPYRIKYEASGQLKTLYFLPKSKFFQDFISENELIEQLKKEIKRSNTNNI

Organism: NCBI:txid570521

Radius of gyration: 24.11 Å; Cα contacts (8 Å, |Δi|>4): 209; chains: 1; bounding box: 48×29×98 Å

Secondary structure (DSSP, 8-state):
-----SHHHHHHHHHHHHHHHTTS---EE-B-TTHHHHHHHHHHHHHHHHHHHHHHTTTS-HHHHHHHHHHHHHHHHHHHHHTGGGB--EEEETTEEEESSTT-S-EEEGGGEEEEEESSSSTTSPEEEEEEETTEEEEEEE-B---TTS-TT---HHHHHHHHHHHHHHHTT-